Protein AF-A0A947HVN1-F1 (afdb_monomer_lite)

Radius of gyration: 18.43 Å; chains: 1; bounding box: 36×31×47 Å

Structure (mmCIF, N/CA/C/O backbone):
data_AF-A0A947HVN1-F1
#
_entry.id   AF-A0A947HVN1-F1
#
loop_
_atom_site.group_PDB
_atom_site.id
_atom_site.type_symbol
_atom_site.label_atom_id
_atom_site.label_alt_id
_atom_site.label_comp_id
_atom_site.label_asym_id
_atom_site.label_entity_id
_atom_site.label_seq_id
_atom_site.pdbx_PDB_ins_code
_atom_site.Cartn_x
_atom_site.Cartn_y
_atom_site.Cartn_z
_atom_site.occupancy
_atom_site.B_iso_or_equiv
_atom_site.auth_seq_id
_atom_site.auth_comp_id
_atom_site.auth_asym_id
_atom_site.auth_atom_id
_atom_site.pdbx_PDB_model_num
ATOM 1 N N . MET A 1 1 ? -14.913 -5.843 33.483 1.00 40.22 1 MET A N 1
ATOM 2 C CA . MET A 1 1 ? -15.798 -5.018 32.636 1.00 40.22 1 MET A CA 1
ATOM 3 C C . MET A 1 1 ? -15.532 -3.568 32.997 1.00 40.22 1 MET A C 1
ATOM 5 O O . MET A 1 1 ? -16.070 -3.102 33.986 1.00 40.22 1 MET A O 1
ATOM 9 N N . THR A 1 2 ? -14.615 -2.900 32.301 1.00 42.53 2 THR A N 1
ATOM 10 C CA . THR A 1 2 ? -14.379 -1.460 32.479 1.00 42.53 2 THR A CA 1
ATOM 11 C C . THR A 1 2 ? -15.048 -0.744 31.319 1.00 42.53 2 THR A C 1
ATOM 13 O O . THR A 1 2 ? -14.711 -0.981 30.159 1.00 42.53 2 THR A O 1
ATOM 16 N N . ASP A 1 3 ? -16.064 0.022 31.687 1.00 44.59 3 ASP A N 1
ATOM 17 C CA . ASP A 1 3 ? -16.989 0.763 30.845 1.00 44.59 3 ASP A CA 1
ATOM 18 C C . ASP A 1 3 ? -16.265 1.846 30.026 1.00 44.59 3 ASP A C 1
ATOM 20 O O . ASP A 1 3 ? -15.319 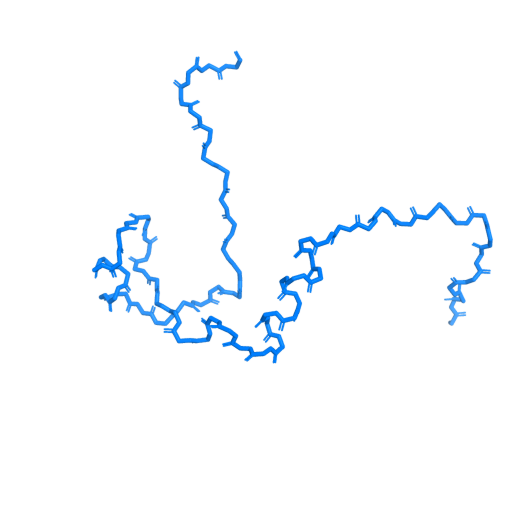2.477 30.496 1.00 44.59 3 ASP A O 1
ATOM 24 N N . ALA A 1 4 ? -16.696 2.036 28.781 1.00 59.44 4 ALA A N 1
ATOM 25 C CA . ALA A 1 4 ? -16.083 2.924 27.793 1.00 59.44 4 ALA A CA 1
ATOM 26 C C . ALA A 1 4 ? -16.612 4.372 27.876 1.00 59.44 4 ALA A C 1
ATOM 28 O O . ALA A 1 4 ? -16.477 5.128 26.914 1.00 59.44 4 ALA A O 1
ATOM 29 N N . THR A 1 5 ? -17.203 4.759 29.009 1.00 58.91 5 THR A N 1
ATOM 30 C CA . THR A 1 5 ? -18.019 5.976 29.137 1.00 58.91 5 THR A CA 1
ATOM 31 C C . THR A 1 5 ? -17.526 6.895 30.262 1.00 58.91 5 THR A C 1
ATOM 33 O O . THR A 1 5 ? -18.307 7.379 31.072 1.00 58.91 5 THR A O 1
ATOM 36 N N . ASP A 1 6 ? -16.216 7.143 30.338 1.00 68.50 6 ASP A N 1
ATOM 37 C CA . ASP A 1 6 ? -15.675 8.211 31.187 1.00 68.50 6 ASP A CA 1
ATOM 38 C C . ASP A 1 6 ? -15.673 9.536 30.391 1.00 68.50 6 ASP A C 1
ATOM 40 O O . ASP A 1 6 ? -14.930 9.644 29.408 1.00 68.50 6 ASP A O 1
ATOM 44 N N . PRO A 1 7 ? -16.484 10.549 30.761 1.00 64.81 7 PRO A N 1
ATOM 45 C CA . PRO A 1 7 ? -16.560 11.827 30.046 1.00 64.81 7 PRO A CA 1
ATOM 46 C C . PRO A 1 7 ? -15.261 12.642 30.117 1.00 64.81 7 PRO A C 1
ATOM 48 O O . PRO A 1 7 ? -15.121 13.620 29.384 1.00 64.81 7 PRO A O 1
ATOM 51 N N . ASN A 1 8 ? -14.312 12.244 30.972 1.00 69.12 8 ASN A N 1
ATOM 52 C CA . ASN A 1 8 ? -12.986 12.849 31.079 1.00 69.12 8 ASN A CA 1
ATOM 53 C C . ASN A 1 8 ? -11.913 12.101 30.265 1.00 69.12 8 ASN A C 1
ATOM 55 O O . ASN A 1 8 ? -10.737 12.470 30.299 1.00 69.12 8 ASN A O 1
ATOM 59 N N . SER A 1 9 ? -12.289 11.052 29.521 1.00 68.38 9 SER A N 1
ATOM 60 C CA . SER A 1 9 ? -11.367 10.405 28.588 1.00 68.38 9 SER A CA 1
ATOM 61 C C . SER A 1 9 ? -11.096 11.329 27.398 1.00 68.38 9 SER A C 1
ATOM 63 O O . SER A 1 9 ? -12.043 11.743 26.724 1.00 68.38 9 SER A O 1
ATOM 65 N N . PRO A 1 10 ? -9.824 11.634 27.075 1.00 69.62 10 PRO A N 1
ATOM 66 C CA . PRO A 1 10 ? -9.511 12.427 25.897 1.00 69.62 10 PRO A CA 1
ATOM 67 C C . PRO A 1 10 ? -10.069 11.726 24.657 1.00 69.62 10 PRO A C 1
ATOM 69 O O . PRO A 1 10 ? -9.849 10.526 24.456 1.00 69.62 10 PRO A O 1
ATOM 72 N N . ALA A 1 11 ? -10.798 12.475 23.825 1.00 70.88 11 ALA A N 1
ATOM 73 C CA . ALA A 1 11 ? -11.325 11.962 22.569 1.00 70.88 11 ALA A CA 1
ATOM 74 C C . ALA A 1 11 ? -10.174 11.348 21.764 1.00 70.88 11 ALA A C 1
ATOM 76 O O . ALA A 1 11 ? -9.198 12.026 21.430 1.00 70.88 11 ALA A O 1
ATOM 77 N N . LYS A 1 12 ? -10.262 10.043 21.480 1.00 67.62 12 LYS A N 1
ATOM 78 C CA . LYS A 1 12 ? -9.236 9.358 20.691 1.00 67.62 12 LYS A CA 1
ATOM 79 C C . LYS A 1 12 ? -9.156 10.054 19.330 1.00 67.62 12 LYS A C 1
ATOM 81 O O . LYS A 1 12 ? -10.193 10.168 18.671 1.00 67.62 12 LYS A O 1
ATOM 86 N N . PRO A 1 13 ? -7.971 10.498 18.881 1.00 72.38 13 PRO A N 1
ATOM 87 C CA . PRO A 1 13 ? -7.846 11.114 17.571 1.00 72.38 13 PRO A CA 1
ATOM 88 C C . PRO A 1 13 ? -8.319 10.116 16.511 1.00 72.38 13 PRO A C 1
ATOM 90 O O . PRO A 1 13 ? -7.793 9.004 16.394 1.00 72.38 13 PRO A O 1
ATOM 93 N N . SER A 1 14 ? -9.359 10.498 15.770 1.00 81.75 14 SER A N 1
ATOM 94 C CA . SER A 1 14 ? -9.861 9.694 14.660 1.00 81.75 14 SER A CA 1
ATOM 95 C C . SER A 1 14 ? -8.920 9.832 13.461 1.00 81.75 14 SER A C 1
ATOM 97 O O . SER A 1 14 ? -8.377 10.905 13.200 1.00 81.75 14 SER A O 1
ATOM 99 N N . ASN A 1 15 ? -8.686 8.733 12.741 1.00 89.69 15 ASN A N 1
ATOM 100 C CA . ASN A 1 15 ? -7.888 8.730 11.517 1.00 89.69 15 ASN A CA 1
ATOM 101 C C . ASN A 1 15 ? -8.696 8.052 10.410 1.00 89.69 15 ASN A C 1
ATOM 103 O O . ASN A 1 15 ? -8.908 6.839 10.446 1.00 89.69 15 ASN A O 1
ATOM 107 N N . PHE A 1 16 ? -9.128 8.836 9.423 1.00 94.31 16 PHE A N 1
ATOM 108 C CA . PHE A 1 16 ? -9.969 8.353 8.329 1.00 94.31 16 PHE A CA 1
ATOM 109 C C . PHE A 1 16 ? -9.293 7.258 7.481 1.00 94.31 16 PHE A C 1
ATOM 111 O O . PHE A 1 16 ? -9.990 6.394 6.953 1.00 94.31 16 PHE A O 1
ATOM 118 N N . LEU A 1 17 ? -7.952 7.234 7.396 1.00 95.06 17 LEU A N 1
ATOM 119 C CA . LEU A 1 17 ? -7.214 6.197 6.664 1.00 95.06 17 LEU A CA 1
ATOM 120 C C . LEU A 1 17 ? -7.466 4.811 7.258 1.00 95.06 17 LEU A C 1
ATOM 122 O O . LEU A 1 17 ? -7.578 3.847 6.508 1.00 95.06 17 LEU A O 1
ATOM 126 N N . ARG A 1 18 ? -7.603 4.705 8.589 1.00 94.44 18 ARG A N 1
ATOM 127 C CA . ARG A 1 18 ? -7.927 3.423 9.234 1.00 94.44 18 ARG A CA 1
ATOM 128 C C . ARG A 1 18 ? -9.307 2.927 8.815 1.00 94.44 18 ARG A C 1
ATOM 130 O O . ARG A 1 18 ? -9.430 1.776 8.431 1.00 94.44 18 ARG A O 1
ATOM 137 N N . GLY A 1 19 ? -10.302 3.814 8.781 1.00 95.56 19 GLY A N 1
ATOM 138 C CA . GLY A 1 19 ? -11.649 3.454 8.330 1.00 95.56 19 GLY A CA 1
ATOM 139 C C . GLY A 1 19 ? -11.691 2.981 6.872 1.00 95.56 19 GLY A C 1
ATOM 140 O O . GLY A 1 19 ? -12.408 2.035 6.556 1.00 95.56 19 GLY A O 1
ATOM 141 N N . ILE A 1 20 ? -10.894 3.596 5.990 1.00 96.81 20 ILE A N 1
ATOM 142 C CA . ILE A 1 20 ? -10.760 3.144 4.595 1.00 96.81 20 ILE A CA 1
ATOM 143 C C . ILE A 1 20 ? -10.121 1.753 4.541 1.00 96.81 20 ILE A C 1
ATOM 145 O O . ILE A 1 20 ? -10.659 0.869 3.879 1.00 96.81 20 ILE A O 1
ATOM 149 N N . ILE A 1 21 ? -9.011 1.554 5.258 1.00 96.12 21 ILE A N 1
ATOM 150 C CA . ILE A 1 21 ? -8.315 0.264 5.326 1.00 96.12 21 ILE A CA 1
ATOM 151 C C . ILE A 1 21 ? -9.266 -0.838 5.803 1.00 96.12 21 ILE A C 1
ATOM 153 O O . ILE A 1 21 ? -9.361 -1.877 5.156 1.00 96.12 21 ILE A O 1
ATOM 157 N N . ASP A 1 22 ? -9.995 -0.607 6.893 1.00 96.56 22 ASP A N 1
ATOM 158 C CA . ASP A 1 22 ? -10.891 -1.608 7.476 1.00 96.56 22 ASP A CA 1
ATOM 159 C C . ASP A 1 22 ? -12.026 -1.984 6.514 1.00 96.56 22 ASP A C 1
ATOM 161 O O . ASP A 1 22 ? -12.345 -3.164 6.356 1.00 96.56 22 ASP A O 1
ATOM 165 N N . ARG A 1 23 ? -12.599 -0.995 5.816 1.00 97.75 23 ARG A N 1
ATOM 166 C CA . ARG A 1 23 ? -13.624 -1.235 4.793 1.00 97.75 23 ARG A CA 1
ATOM 167 C C . ARG A 1 23 ? -13.075 -2.062 3.630 1.00 97.75 23 ARG A C 1
ATOM 169 O O . ARG A 1 23 ? -13.712 -3.036 3.238 1.00 97.75 23 ARG A O 1
ATOM 176 N N . ASP A 1 24 ? -11.908 -1.701 3.104 1.00 97.81 24 ASP A N 1
ATOM 177 C CA . ASP A 1 24 ? -11.305 -2.393 1.959 1.00 97.81 24 ASP A CA 1
ATOM 178 C C . ASP A 1 24 ? -10.887 -3.828 2.321 1.00 97.81 24 ASP A C 1
ATOM 180 O O . ASP A 1 24 ? -11.030 -4.742 1.506 1.00 97.81 24 ASP A O 1
ATOM 184 N N . LEU A 1 25 ? -10.426 -4.051 3.558 1.00 97.12 25 LEU A N 1
ATOM 185 C CA . LEU A 1 25 ? -10.150 -5.389 4.087 1.00 97.12 25 LEU A CA 1
ATOM 186 C C . LEU A 1 25 ? -11.429 -6.225 4.204 1.00 97.12 25 LEU A C 1
ATOM 188 O O . LEU A 1 25 ? -11.427 -7.385 3.797 1.00 97.12 25 LEU A O 1
ATOM 192 N N . ALA A 1 26 ? -12.520 -5.648 4.718 1.00 98.00 26 ALA A N 1
ATOM 193 C CA . ALA A 1 26 ? -13.804 -6.340 4.839 1.00 98.00 26 ALA A CA 1
ATOM 194 C C . ALA A 1 26 ? -14.420 -6.687 3.472 1.00 98.00 26 ALA A C 1
ATOM 196 O O . ALA A 1 26 ? -15.054 -7.729 3.325 1.00 98.00 26 ALA A O 1
ATOM 197 N N . GLN A 1 27 ? -14.220 -5.829 2.470 1.00 98.19 27 GLN A N 1
ATOM 198 C CA . GLN A 1 27 ? -14.698 -6.041 1.101 1.00 98.19 27 GLN A CA 1
ATOM 199 C C . GLN A 1 27 ? -13.773 -6.938 0.267 1.00 98.19 27 GLN A C 1
ATOM 201 O O . GLN A 1 27 ? -14.169 -7.389 -0.806 1.00 98.19 27 GLN A O 1
ATOM 206 N N . GLY A 1 28 ? -12.544 -7.189 0.728 1.00 96.75 28 GLY A N 1
ATOM 207 C CA . GLY A 1 28 ? -11.543 -7.923 -0.043 1.00 96.75 28 GLY A CA 1
ATOM 208 C C . GLY A 1 28 ? -11.073 -7.171 -1.292 1.00 96.75 28 GLY A C 1
ATOM 209 O O . GLY A 1 28 ? -10.645 -7.810 -2.252 1.00 96.75 28 GLY A O 1
ATOM 210 N N . THR A 1 29 ? -11.123 -5.832 -1.291 1.00 97.25 29 THR A N 1
ATOM 211 C CA . THR A 1 29 ? -10.855 -4.965 -2.459 1.00 97.25 29 THR A CA 1
ATOM 212 C C . THR A 1 29 ? -9.536 -5.295 -3.166 1.00 97.25 29 THR A C 1
ATOM 214 O O . THR A 1 29 ? -9.443 -5.200 -4.388 1.00 97.25 29 THR A O 1
ATOM 217 N N . TYR A 1 30 ? -8.517 -5.722 -2.412 1.00 95.44 30 TYR A N 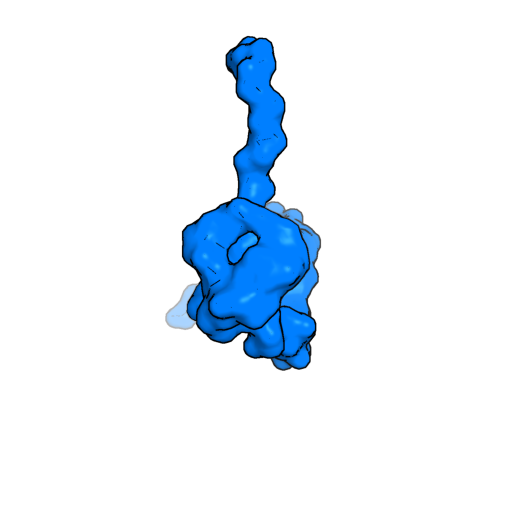1
ATOM 218 C CA . TYR A 1 30 ? -7.188 -6.061 -2.932 1.00 95.44 30 TYR A CA 1
ATOM 219 C C . TYR A 1 30 ? -6.811 -7.541 -2.758 1.00 95.44 30 TYR A C 1
ATOM 221 O O . TYR A 1 30 ? -5.632 -7.875 -2.843 1.00 95.44 30 TYR A O 1
ATOM 229 N N . ALA A 1 31 ? -7.777 -8.437 -2.532 1.00 95.00 31 ALA A N 1
ATOM 230 C CA . ALA A 1 31 ? -7.509 -9.849 -2.230 1.00 95.00 31 ALA A CA 1
ATOM 231 C C . ALA A 1 31 ? -6.779 -10.612 -3.356 1.00 95.00 31 ALA A C 1
ATOM 233 O O . ALA A 1 31 ? -6.104 -11.600 -3.089 1.00 95.00 31 ALA A O 1
ATOM 234 N N . SER A 1 32 ? -6.893 -10.156 -4.608 1.00 94.75 32 SER A N 1
ATOM 235 C CA . SER A 1 32 ? -6.215 -10.747 -5.772 1.00 94.75 32 SER A CA 1
ATOM 236 C C . SER A 1 32 ? -4.862 -10.105 -6.097 1.00 94.75 32 SER A C 1
ATOM 238 O O . SER A 1 32 ? -4.213 -10.489 -7.075 1.00 94.75 32 SER A O 1
ATOM 240 N N . ARG A 1 33 ? -4.431 -9.102 -5.322 1.00 95.38 33 ARG A N 1
ATOM 241 C CA . ARG A 1 33 ? -3.180 -8.390 -5.583 1.00 95.38 33 ARG A CA 1
ATOM 242 C C . ARG A 1 33 ? -1.988 -9.324 -5.376 1.00 95.38 33 ARG A C 1
ATOM 244 O O . ARG A 1 33 ? -1.965 -10.143 -4.461 1.00 95.38 33 ARG A O 1
ATOM 251 N N . ARG A 1 34 ? -0.982 -9.170 -6.233 1.00 96.94 34 ARG A N 1
ATOM 252 C CA . ARG A 1 34 ? 0.277 -9.916 -6.179 1.00 96.94 34 ARG A CA 1
ATOM 253 C C . ARG A 1 34 ? 1.423 -8.999 -5.763 1.00 96.94 34 ARG A C 1
ATOM 255 O O . ARG A 1 34 ? 1.382 -7.789 -6.013 1.00 96.94 34 ARG A O 1
ATOM 262 N N . TRP A 1 35 ? 2.438 -9.576 -5.129 1.00 96.69 35 TRP A N 1
ATOM 263 C CA . TRP A 1 35 ? 3.650 -8.890 -4.702 1.00 96.69 35 TRP A CA 1
ATOM 264 C C . TRP A 1 35 ? 4.895 -9.701 -5.064 1.00 96.69 35 TRP A C 1
ATOM 266 O O . TRP A 1 35 ? 5.042 -10.860 -4.691 1.00 96.69 35 TRP A O 1
ATOM 276 N N . ALA A 1 36 ? 5.831 -9.054 -5.754 1.00 96.94 36 ALA A N 1
ATOM 277 C CA . ALA A 1 36 ? 7.035 -9.692 -6.292 1.00 96.94 36 ALA A CA 1
ATOM 278 C C . ALA A 1 36 ? 8.280 -9.566 -5.394 1.00 96.94 36 ALA A C 1
ATOM 280 O O . ALA A 1 36 ? 9.399 -9.780 -5.841 1.00 96.94 36 ALA A O 1
ATOM 281 N N . GLY A 1 37 ? 8.115 -9.194 -4.123 1.00 95.31 37 GLY A N 1
ATOM 282 C CA . GLY A 1 37 ? 9.218 -9.102 -3.156 1.00 95.31 37 GLY A CA 1
ATOM 283 C C . GLY A 1 37 ? 9.858 -7.713 -3.045 1.00 95.31 37 GLY A C 1
ATOM 284 O O . GLY A 1 37 ? 10.226 -7.317 -1.942 1.00 95.31 37 GLY A O 1
ATOM 285 N N . SER A 1 38 ? 9.903 -6.935 -4.128 1.00 94.62 38 SER A N 1
ATOM 286 C CA . SER A 1 38 ? 10.527 -5.601 -4.187 1.00 94.62 38 SER A CA 1
ATOM 287 C C . SER A 1 38 ? 9.643 -4.565 -4.897 1.00 94.62 38 SER A C 1
ATOM 289 O O . SER A 1 38 ? 8.744 -4.957 -5.645 1.00 94.62 38 SER A O 1
ATOM 291 N N . PRO A 1 39 ? 9.868 -3.248 -4.684 1.00 92.56 39 PRO A N 1
ATOM 292 C CA . PRO A 1 39 ? 9.199 -2.204 -5.457 1.00 92.56 39 PRO A CA 1
ATOM 293 C C . PRO A 1 39 ? 9.430 -2.382 -6.960 1.00 92.56 39 PRO A C 1
ATOM 295 O O . PRO A 1 39 ? 10.545 -2.662 -7.390 1.00 92.56 39 PRO A O 1
ATOM 298 N N . GLY A 1 40 ? 8.378 -2.192 -7.748 1.00 93.12 40 GLY A N 1
ATOM 299 C CA . GLY A 1 40 ? 8.432 -2.264 -9.200 1.00 93.12 40 GLY A CA 1
ATOM 300 C C . GLY A 1 40 ? 7.096 -1.864 -9.808 1.00 93.12 40 GLY A C 1
ATOM 301 O O . GLY A 1 40 ? 6.216 -1.341 -9.121 1.00 93.12 40 GLY A O 1
ATOM 302 N N . ASP A 1 41 ? 6.964 -2.081 -11.108 1.00 95.50 41 ASP A N 1
ATOM 303 C CA . ASP A 1 41 ? 5.749 -1.760 -11.844 1.00 95.50 41 ASP A CA 1
ATOM 304 C C . ASP A 1 41 ? 4.700 -2.887 -11.771 1.00 95.50 41 ASP A C 1
ATOM 306 O O . ASP A 1 41 ? 4.828 -3.880 -11.046 1.00 95.50 41 ASP A O 1
ATOM 310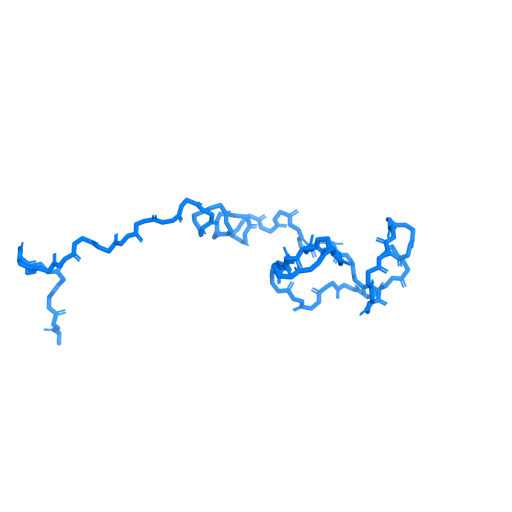 N N . ALA A 1 42 ? 3.617 -2.718 -12.530 1.00 94.62 42 ALA A N 1
ATOM 311 C CA . ALA A 1 42 ? 2.545 -3.701 -12.601 1.00 94.62 42 ALA A CA 1
ATOM 312 C C . ALA A 1 42 ? 3.008 -5.054 -13.171 1.00 94.62 42 ALA A C 1
ATOM 314 O O . ALA A 1 42 ? 2.543 -6.087 -12.692 1.00 94.62 42 ALA A O 1
ATOM 315 N N . ALA A 1 43 ? 3.913 -5.064 -14.157 1.00 97.19 43 ALA A N 1
ATOM 316 C CA . ALA A 1 43 ? 4.401 -6.295 -14.777 1.00 97.19 43 ALA A CA 1
ATOM 317 C C . ALA A 1 43 ? 5.274 -7.092 -13.800 1.00 97.19 43 ALA A C 1
ATOM 319 O O . ALA A 1 43 ? 5.082 -8.300 -13.651 1.00 97.19 43 ALA A O 1
ATOM 320 N N . HIS A 1 44 ? 6.151 -6.401 -13.065 1.00 97.50 44 HIS A N 1
ATOM 321 C CA . HIS A 1 44 ? 6.933 -6.985 -11.977 1.00 97.50 44 HIS A CA 1
ATOM 322 C C . HIS A 1 44 ? 6.022 -7.654 -10.948 1.00 97.50 44 HIS A C 1
ATOM 324 O O . HIS A 1 44 ? 6.179 -8.831 -10.639 1.00 97.50 44 HIS A O 1
ATOM 330 N N . HIS A 1 45 ? 5.005 -6.939 -10.461 1.00 96.94 45 HIS A N 1
ATOM 331 C CA . HIS A 1 45 ? 4.079 -7.481 -9.465 1.00 96.94 45 HIS A CA 1
ATOM 332 C C . HIS A 1 45 ? 3.187 -8.607 -9.989 1.00 96.94 45 HIS A C 1
ATOM 334 O O . HIS A 1 45 ? 2.901 -9.533 -9.232 1.00 96.94 45 HIS A O 1
ATOM 340 N N . ALA A 1 46 ? 2.787 -8.579 -11.261 1.00 95.94 46 ALA A N 1
ATOM 341 C CA . ALA A 1 46 ? 2.003 -9.652 -11.871 1.00 95.94 46 ALA A CA 1
ATOM 342 C C . ALA A 1 46 ? 2.743 -11.004 -11.871 1.00 95.94 46 ALA A C 1
ATOM 344 O O . ALA A 1 46 ? 2.092 -12.045 -11.770 1.00 95.94 46 ALA A O 1
ATOM 345 N N . ALA A 1 47 ? 4.079 -10.984 -11.933 1.00 96.81 47 ALA A N 1
ATOM 346 C CA . ALA A 1 47 ? 4.932 -12.170 -11.840 1.00 96.81 47 ALA A CA 1
ATOM 347 C C . ALA A 1 47 ? 5.204 -12.640 -10.394 1.00 96.81 47 ALA A C 1
ATOM 349 O O . ALA A 1 47 ? 5.784 -13.705 -10.202 1.00 96.81 47 ALA A O 1
ATOM 350 N N . GLY A 1 48 ? 4.808 -11.862 -9.379 1.00 95.81 48 GLY A N 1
ATOM 351 C CA . GLY A 1 48 ? 5.000 -12.195 -7.963 1.00 95.81 48 GLY A CA 1
ATOM 352 C C . GLY A 1 48 ? 4.003 -13.223 -7.432 1.00 95.81 48 GLY A C 1
ATOM 353 O O . GLY A 1 48 ? 3.119 -13.667 -8.148 1.00 95.81 48 GLY A O 1
ATOM 354 N N . GLU A 1 49 ? 4.075 -13.570 -6.154 1.00 96.19 49 GLU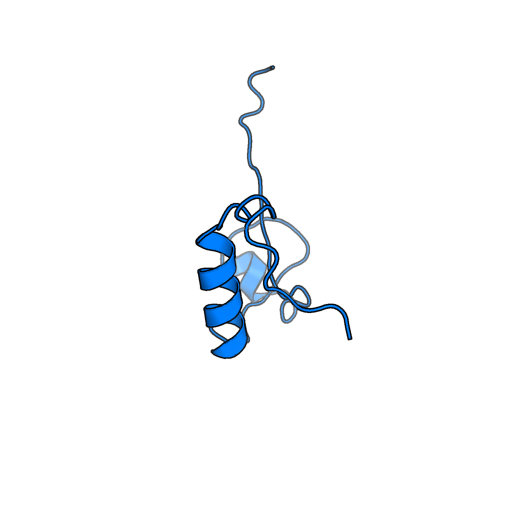 A N 1
ATOM 355 C CA . GLU A 1 49 ? 3.062 -14.419 -5.502 1.00 96.19 49 GLU A CA 1
ATOM 356 C C . GLU A 1 49 ? 1.865 -13.581 -5.016 1.00 96.19 49 GLU A C 1
ATOM 358 O O . GLU A 1 49 ? 1.972 -12.350 -4.969 1.00 96.19 49 GLU A O 1
ATOM 363 N N . PRO A 1 50 ? 0.711 -14.190 -4.669 1.00 96.19 50 PRO A N 1
ATOM 364 C CA . PRO A 1 50 ? -0.348 -13.488 -3.945 1.00 96.19 50 PRO A CA 1
ATOM 365 C C . PRO A 1 50 ? 0.229 -12.734 -2.745 1.00 96.19 50 PRO A C 1
ATOM 367 O O . PRO A 1 50 ? 1.060 -13.272 -2.012 1.00 96.19 50 PRO A O 1
ATOM 370 N N . ASP A 1 51 ? -0.168 -11.476 -2.570 1.00 95.88 51 ASP A N 1
ATOM 371 C CA . ASP A 1 51 ? 0.433 -10.610 -1.558 1.00 95.88 51 ASP A CA 1
ATOM 372 C C . ASP A 1 51 ? 0.113 -11.133 -0.146 1.00 95.88 51 ASP A C 1
ATOM 374 O O . ASP A 1 51 ? -1.054 -11.152 0.252 1.00 95.88 51 ASP A O 1
ATOM 378 N N . PRO A 1 52 ? 1.117 -11.557 0.646 1.00 93.81 52 PRO A N 1
ATOM 379 C CA . PRO A 1 52 ? 0.865 -12.072 1.989 1.00 93.81 52 PRO A CA 1
ATOM 380 C C . PRO A 1 52 ? 0.527 -10.950 2.983 1.00 93.81 52 PRO A C 1
ATOM 382 O O . PRO A 1 52 ? 0.037 -11.216 4.084 1.00 93.81 52 PRO A O 1
ATOM 385 N N . ALA A 1 53 ? 0.820 -9.691 2.639 1.00 94.94 53 ALA A N 1
ATOM 386 C CA . ALA A 1 53 ? 0.548 -8.554 3.501 1.00 94.94 53 ALA A CA 1
ATOM 387 C C . ALA A 1 53 ? -0.916 -8.115 3.374 1.00 94.94 53 ALA A C 1
ATOM 389 O O . ALA A 1 53 ? -1.413 -7.859 2.284 1.00 94.94 53 ALA A O 1
ATOM 390 N N . LYS A 1 54 ? -1.590 -7.923 4.514 1.00 95.19 54 LYS A N 1
ATOM 391 C CA . LYS A 1 54 ? -2.957 -7.372 4.541 1.00 95.19 54 LYS A CA 1
ATOM 392 C C . LYS A 1 54 ? -3.013 -5.937 4.008 1.00 95.19 54 LYS A C 1
ATOM 394 O O . LYS A 1 54 ? -3.962 -5.564 3.333 1.00 95.19 54 LYS A O 1
ATOM 399 N N . ILE A 1 55 ? -1.997 -5.135 4.335 1.00 95.69 55 ILE A N 1
ATOM 400 C CA . ILE A 1 55 ? -1.816 -3.769 3.838 1.00 95.69 55 ILE A CA 1
ATOM 401 C C . ILE A 1 55 ? -0.338 -3.507 3.557 1.00 95.69 55 ILE A C 1
ATOM 403 O O . ILE A 1 55 ? 0.534 -4.040 4.244 1.00 95.69 55 ILE A O 1
ATOM 407 N N . ARG A 1 56 ? -0.055 -2.628 2.591 1.00 93.94 56 ARG A N 1
ATOM 408 C CA . ARG A 1 56 ? 1.297 -2.127 2.309 1.00 93.94 56 ARG A CA 1
ATOM 409 C C . ARG A 1 56 ? 1.297 -0.605 2.317 1.00 93.94 56 ARG A C 1
ATOM 411 O O . ARG A 1 56 ? 0.740 0.024 1.419 1.00 93.94 56 ARG A O 1
ATOM 418 N N . THR A 1 57 ? 1.924 -0.010 3.326 1.00 94.25 57 THR A N 1
ATOM 419 C CA . THR A 1 57 ? 2.172 1.435 3.386 1.00 94.25 57 THR A CA 1
ATOM 420 C C . THR A 1 57 ? 3.601 1.732 2.950 1.00 94.25 57 THR A C 1
ATOM 422 O O . THR A 1 57 ? 4.483 0.878 3.018 1.00 94.25 57 THR A O 1
ATOM 425 N N . ARG A 1 58 ? 3.835 2.947 2.453 1.00 92.75 58 ARG A N 1
ATOM 426 C CA . ARG A 1 58 ? 5.181 3.419 2.126 1.00 92.75 58 ARG A CA 1
ATOM 427 C C . ARG A 1 58 ? 5.303 4.905 2.396 1.00 92.75 58 ARG A C 1
ATOM 429 O O . ARG A 1 58 ? 4.359 5.649 2.125 1.00 92.75 58 ARG A O 1
ATOM 436 N N . PHE A 1 59 ? 6.476 5.301 2.866 1.00 93.44 59 PHE A N 1
ATOM 437 C CA . PHE A 1 59 ? 6.915 6.682 2.967 1.00 93.44 59 PHE A CA 1
ATOM 438 C C . PHE A 1 59 ? 8.102 6.839 2.008 1.00 93.44 59 PHE A C 1
ATOM 440 O O . PHE A 1 59 ? 9.155 6.272 2.293 1.00 93.44 59 PHE A O 1
ATOM 447 N N . PRO A 1 60 ? 7.919 7.481 0.840 1.00 91.69 60 PRO A N 1
ATOM 448 C CA . PRO A 1 60 ? 8.979 7.682 -0.142 1.00 91.69 60 PRO A CA 1
ATOM 449 C C . PRO A 1 60 ? 9.512 9.124 -0.054 1.00 91.69 60 PRO A C 1
ATOM 451 O O . PRO A 1 60 ? 9.119 9.954 -0.875 1.00 91.69 60 PRO A O 1
ATOM 454 N N . PRO A 1 61 ? 10.331 9.469 0.958 1.00 95.44 61 PRO A N 1
ATOM 455 C CA . PRO A 1 61 ? 10.945 10.785 1.015 1.00 95.44 61 PRO A CA 1
ATOM 456 C C . PRO A 1 61 ? 11.922 10.938 -0.148 1.00 95.44 61 PRO A C 1
ATOM 458 O O . PRO A 1 61 ? 12.554 9.973 -0.585 1.00 95.44 61 PRO A O 1
ATOM 461 N N . GLU A 1 62 ? 12.069 12.163 -0.629 1.00 96.00 62 GLU A N 1
ATOM 462 C CA . GLU A 1 62 ? 13.133 12.463 -1.572 1.00 96.00 62 GLU A CA 1
ATOM 463 C C . GLU A 1 62 ? 14.484 12.421 -0.844 1.00 96.00 62 GLU A C 1
ATOM 465 O O . GLU A 1 62 ? 14.584 12.905 0.288 1.00 96.00 62 GLU A O 1
ATOM 470 N N . PRO A 1 63 ? 15.541 11.866 -1.459 1.00 92.69 63 PRO A N 1
ATOM 471 C CA . PRO A 1 63 ? 16.865 11.763 -0.848 1.00 92.69 63 PRO A CA 1
ATOM 472 C C . PRO A 1 63 ? 17.623 13.105 -0.901 1.00 92.69 63 PRO A C 1
ATOM 474 O O . PRO A 1 63 ? 18.783 13.155 -1.301 1.00 92.69 63 PRO A O 1
ATOM 477 N N . ASN A 1 64 ? 16.958 14.195 -0.507 1.00 96.25 64 ASN A N 1
ATOM 478 C CA . ASN A 1 64 ? 17.431 15.573 -0.667 1.00 96.25 64 ASN A CA 1
ATOM 479 C C . ASN A 1 64 ? 17.907 16.219 0.649 1.00 96.25 64 ASN A C 1
ATOM 481 O O . ASN A 1 64 ? 18.300 17.381 0.645 1.00 96.25 64 ASN A O 1
ATOM 485 N N . GLY A 1 65 ? 17.910 15.472 1.758 1.00 91.44 65 GLY A N 1
ATOM 486 C CA . GLY A 1 65 ? 18.430 15.913 3.056 1.00 91.44 65 GLY A CA 1
ATOM 487 C C . GLY A 1 65 ? 17.447 15.723 4.213 1.00 91.44 65 GLY A C 1
ATOM 488 O O . GLY A 1 65 ? 16.351 15.193 4.026 1.00 91.44 65 GLY A O 1
ATOM 489 N N . TYR A 1 66 ? 17.882 16.143 5.404 1.00 80.62 66 TYR A N 1
ATOM 490 C CA . TYR A 1 66 ? 16.986 16.550 6.493 1.00 80.62 66 TYR A CA 1
ATOM 491 C C . TYR A 1 66 ? 16.585 18.012 6.310 1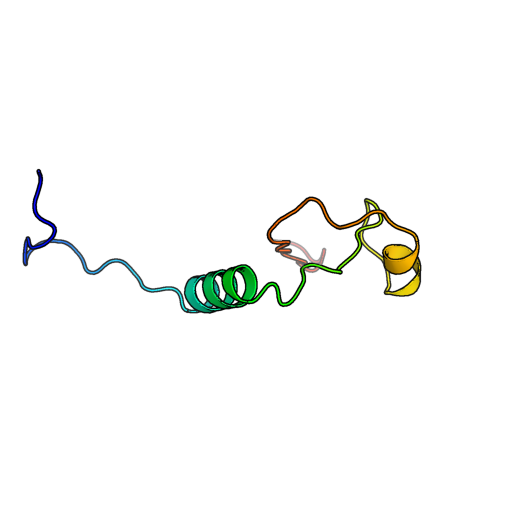.00 80.62 66 TYR A C 1
ATOM 493 O O . TYR A 1 66 ? 17.422 18.770 5.766 1.00 80.62 66 TYR A O 1
#

Sequence (66 aa):
MTDATDPNSPAKPSNFLRGIIDRDLAQGTYASRRWAGSPGDAAHHAAGEPDPAKIRTRFPPEPNGY

Secondary structure (DSSP, 8-state):
---S--TTSPPPPP-HHHHHHHHHHHHTTTTT-EE-SSS--HHHHHTSEE---S--------SS--

Foldseek 3Di:
DDDPDDPPPPDDDDDVVVVVLVVCLVVVVCQQWACQPDDDDPVSRVPGHGDPD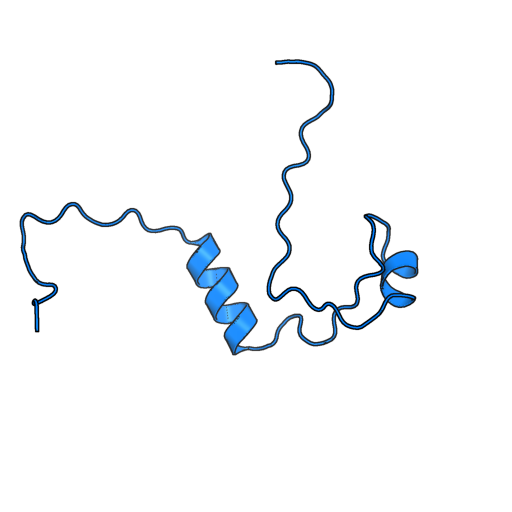SDDDDDDDDPPDD

pLDDT: mean 88.24, std 14.5, range [40.22, 98.19]